Protein AF-A0A060C6T1-F1 (afdb_monomer_lite)

Sequence (129 aa):
MWLKYGDNIWRGGGDMGTTGAGNRRQQWMNFRDAVTYQNIVSRAPLYPLNALMNHGLTVGTKGQPSKLENDFANLSDDFWTFFSNGTSLQEMYINPHLLTSREWDELAKAIRWARAKQDVLVDVQLGRR

Structure (mmCIF, N/CA/C/O backbone):
data_AF-A0A060C6T1-F1
#
_entry.id   AF-A0A060C6T1-F1
#
loop_
_atom_site.group_PDB
_atom_site.id
_atom_site.type_symbol
_atom_site.label_atom_id
_atom_site.label_alt_id
_atom_site.label_comp_id
_atom_site.label_asym_id
_atom_site.label_entity_id
_atom_site.label_seq_id
_atom_site.pdbx_PDB_ins_code
_atom_site.Cartn_x
_atom_site.Cartn_y
_atom_site.Cartn_z
_atom_site.occupancy
_atom_site.B_iso_or_equiv
_atom_site.auth_seq_id
_atom_site.auth_comp_id
_atom_site.auth_asym_id
_atom_site.auth_atom_id
_atom_site.pdbx_PDB_model_num
ATOM 1 N N . MET A 1 1 ? -20.038 19.752 20.542 1.00 44.66 1 MET A N 1
ATOM 2 C CA . MET A 1 1 ? -19.410 18.511 20.034 1.00 44.66 1 MET A CA 1
ATOM 3 C C . MET A 1 1 ? -19.035 18.738 18.577 1.00 44.66 1 MET A C 1
ATOM 5 O O . MET A 1 1 ? -19.929 18.980 17.777 1.00 44.66 1 MET A O 1
ATOM 9 N N . TRP A 1 2 ? -17.739 18.743 18.255 1.00 58.91 2 TRP A N 1
ATOM 10 C CA . TRP A 1 2 ? -17.218 19.082 16.916 1.00 58.91 2 TRP A CA 1
ATOM 11 C C . TRP A 1 2 ? -17.607 18.054 15.832 1.00 58.91 2 TRP A C 1
ATOM 13 O O . TRP A 1 2 ? -17.773 18.404 14.670 1.00 58.91 2 TRP A O 1
ATOM 23 N N . LEU A 1 3 ? -17.895 16.816 16.250 1.00 63.75 3 LEU A N 1
ATOM 24 C CA . LEU A 1 3 ? -18.350 15.704 15.402 1.00 63.75 3 LEU A CA 1
ATOM 25 C C . LEU A 1 3 ? -19.705 15.938 14.702 1.00 63.75 3 LEU A C 1
ATOM 27 O O . LEU A 1 3 ? -20.116 15.111 13.904 1.00 63.75 3 LEU A O 1
ATOM 31 N N . LYS A 1 4 ? -20.427 17.028 15.006 1.00 61.72 4 LYS A N 1
ATOM 32 C CA . LYS A 1 4 ? -21.646 17.402 14.264 1.00 61.72 4 LYS A CA 1
ATOM 33 C C . LYS A 1 4 ? -21.357 18.091 12.925 1.00 61.72 4 LYS A C 1
ATOM 35 O O . LYS A 1 4 ? -22.252 18.154 12.094 1.00 61.72 4 LYS A O 1
ATOM 40 N N . TYR A 1 5 ? -20.151 18.634 12.754 1.00 77.75 5 TYR A N 1
ATOM 41 C CA . TYR A 1 5 ? -19.775 19.442 11.588 1.00 77.75 5 TYR A CA 1
ATOM 42 C C . TYR A 1 5 ? -18.469 18.983 10.927 1.00 77.75 5 TYR A C 1
ATOM 44 O O . TYR A 1 5 ? -18.211 19.367 9.794 1.00 77.75 5 TYR A O 1
ATOM 52 N N . GLY A 1 6 ? -17.650 18.187 11.624 1.00 68.81 6 GLY A N 1
ATOM 53 C CA . GLY A 1 6 ? -16.465 17.545 11.061 1.00 68.81 6 GLY A CA 1
ATOM 54 C C . GLY A 1 6 ? -16.767 16.114 10.628 1.00 68.81 6 GLY A C 1
ATOM 55 O O . GLY A 1 6 ? -17.215 15.306 11.439 1.00 68.81 6 GLY A O 1
ATOM 56 N N . ASP A 1 7 ? -16.489 15.812 9.366 1.00 72.25 7 ASP A N 1
ATOM 57 C CA . ASP A 1 7 ? -16.596 14.495 8.729 1.00 72.25 7 ASP A CA 1
ATOM 58 C C . ASP A 1 7 ? -15.249 13.753 8.659 1.00 72.25 7 ASP A C 1
ATOM 60 O O . ASP A 1 7 ? -15.208 12.565 8.356 1.00 72.25 7 ASP A O 1
ATOM 64 N N . ASN A 1 8 ? -14.149 14.433 8.999 1.00 72.56 8 ASN A N 1
ATOM 65 C CA . ASN A 1 8 ? -12.793 13.898 8.952 1.00 72.56 8 ASN A CA 1
ATOM 66 C C . ASN A 1 8 ? -12.037 14.175 10.259 1.00 72.56 8 ASN A C 1
ATOM 68 O O . ASN A 1 8 ? -12.152 15.250 10.851 1.00 72.56 8 ASN A O 1
ATOM 72 N N . ILE A 1 9 ? -11.225 13.216 10.710 1.00 74.75 9 ILE A N 1
ATOM 73 C CA . ILE A 1 9 ? -10.359 13.363 11.888 1.00 74.75 9 ILE A CA 1
ATOM 74 C C . ILE A 1 9 ? -8.924 13.034 11.483 1.00 74.75 9 ILE A C 1
ATOM 76 O O . ILE A 1 9 ? -8.626 11.905 11.103 1.00 74.75 9 ILE A O 1
ATOM 80 N N . TRP A 1 10 ? -8.015 13.999 11.632 1.00 74.94 10 TRP A N 1
ATOM 81 C CA . TRP A 1 10 ? -6.586 13.780 11.408 1.00 74.94 10 TRP A CA 1
ATOM 82 C C . TRP A 1 10 ? -5.917 13.275 12.688 1.00 74.94 10 TRP A C 1
ATOM 84 O O . TRP A 1 10 ? -5.933 13.951 13.717 1.00 74.94 10 TRP A O 1
ATOM 94 N N . ARG A 1 11 ? -5.315 12.084 12.640 1.00 74.69 11 ARG A N 1
ATOM 95 C CA . ARG A 1 11 ? -4.668 11.451 13.807 1.00 74.69 11 ARG A CA 1
ATOM 96 C C . ARG A 1 11 ? -3.142 11.590 13.836 1.00 74.69 11 ARG A C 1
ATOM 98 O O . ARG A 1 11 ? -2.502 10.991 14.696 1.00 74.69 11 ARG A O 1
ATOM 105 N N . GLY A 1 12 ? -2.583 12.433 12.967 1.00 74.81 12 GLY A N 1
ATOM 106 C CA . GLY A 1 12 ? -1.153 12.743 12.921 1.00 74.81 12 GLY A CA 1
ATOM 107 C C . GLY A 1 12 ? -0.318 11.659 12.235 1.00 74.81 12 GLY A C 1
ATOM 108 O O . GLY A 1 12 ? -0.800 10.563 11.958 1.00 74.81 12 GLY A O 1
ATOM 109 N N . GLY A 1 13 ? 0.948 11.982 11.976 1.00 80.06 13 GLY A N 1
ATOM 110 C CA . GLY A 1 13 ? 1.857 11.195 11.139 1.00 80.06 13 GLY A CA 1
ATOM 111 C C . GLY A 1 13 ? 2.410 12.046 9.996 1.00 80.06 13 GLY A C 1
ATOM 112 O O . GLY A 1 13 ? 1.879 13.119 9.715 1.00 80.06 13 GLY A O 1
ATOM 113 N N . GLY A 1 14 ? 3.503 11.596 9.383 1.00 82.00 14 GLY A N 1
ATOM 114 C CA . GLY A 1 14 ? 3.988 12.179 8.132 1.00 82.00 14 GLY A CA 1
ATOM 115 C C . GLY A 1 14 ? 3.349 11.483 6.934 1.00 82.00 14 GLY A C 1
ATOM 116 O O . GLY A 1 14 ? 3.073 10.288 7.015 1.00 82.00 14 GLY A O 1
ATOM 117 N N . ASP A 1 15 ? 3.173 12.207 5.827 1.00 83.06 15 ASP A N 1
ATOM 118 C CA . ASP A 1 15 ? 2.623 11.648 4.581 1.00 83.06 15 ASP A CA 1
ATOM 119 C C . ASP A 1 15 ? 3.488 10.501 4.041 1.00 83.06 15 ASP A C 1
ATOM 121 O O . ASP A 1 15 ? 2.978 9.530 3.500 1.00 83.06 15 ASP A O 1
ATOM 125 N N . MET A 1 16 ? 4.809 10.606 4.216 1.00 86.94 16 MET A N 1
ATOM 126 C CA . MET A 1 16 ? 5.804 9.622 3.793 1.00 86.94 16 MET A CA 1
ATOM 127 C C . MET A 1 16 ? 6.856 9.420 4.887 1.00 86.94 16 MET A C 1
ATOM 129 O O . MET A 1 16 ? 7.284 10.378 5.535 1.00 86.94 16 MET A O 1
ATOM 133 N N . GLY A 1 17 ? 7.334 8.188 5.048 1.00 89.44 17 GLY A N 1
ATOM 134 C CA . GLY A 1 17 ? 8.375 7.839 6.014 1.00 89.44 17 GLY A CA 1
ATOM 135 C C . GLY A 1 17 ? 9.007 6.482 5.722 1.00 89.44 17 GLY A C 1
ATOM 136 O O . GLY A 1 17 ? 8.600 5.779 4.806 1.00 89.44 17 GLY A O 1
ATOM 137 N N . THR A 1 18 ? 10.028 6.115 6.487 1.00 91.88 18 THR A N 1
ATOM 138 C CA . THR A 1 18 ? 10.716 4.822 6.364 1.00 91.88 18 THR A CA 1
ATOM 139 C C . THR A 1 18 ? 11.019 4.297 7.757 1.00 91.88 18 THR A C 1
ATOM 141 O O . THR A 1 18 ? 11.588 5.029 8.567 1.00 91.88 18 THR A O 1
ATOM 144 N N . THR A 1 19 ? 10.654 3.052 8.052 1.00 93.69 19 THR A N 1
ATOM 145 C CA . THR A 1 19 ? 10.998 2.401 9.322 1.00 93.69 19 THR A CA 1
ATOM 146 C C . THR A 1 19 ? 11.127 0.887 9.165 1.00 93.69 19 THR A C 1
ATOM 148 O O . THR A 1 19 ? 10.648 0.307 8.192 1.00 93.69 19 THR A O 1
ATOM 151 N N . GLY A 1 20 ? 11.744 0.228 10.143 1.00 93.25 20 GLY A N 1
ATOM 152 C CA . GLY A 1 20 ? 11.886 -1.226 10.159 1.00 93.25 20 GLY A CA 1
ATOM 153 C C . GLY A 1 20 ? 12.916 -1.764 9.161 1.00 93.25 20 GLY A C 1
ATOM 154 O O . GLY A 1 20 ? 13.850 -1.069 8.764 1.00 93.25 20 GLY A O 1
ATOM 155 N N . ALA A 1 21 ? 12.764 -3.040 8.808 1.00 93.19 21 ALA A N 1
ATOM 156 C CA . ALA A 1 21 ? 13.693 -3.780 7.959 1.00 93.19 21 ALA A CA 1
ATOM 157 C C . ALA A 1 21 ? 13.264 -3.785 6.481 1.00 93.19 21 ALA A C 1
ATOM 159 O O . ALA A 1 21 ? 12.116 -3.483 6.156 1.00 93.19 21 ALA A O 1
ATOM 160 N N . GLY A 1 22 ? 14.188 -4.177 5.601 1.00 94.00 22 GLY A N 1
ATOM 161 C CA . GLY A 1 22 ? 13.959 -4.262 4.158 1.00 94.00 22 GLY A CA 1
ATOM 162 C C . GLY A 1 22 ? 14.492 -3.056 3.391 1.00 94.00 22 GLY A C 1
ATOM 163 O O . GLY A 1 22 ? 15.185 -2.201 3.950 1.00 94.00 22 GLY A O 1
ATOM 164 N N . ASN A 1 23 ? 14.193 -3.010 2.096 1.00 95.56 23 ASN A N 1
ATOM 165 C CA . ASN A 1 23 ? 14.529 -1.872 1.238 1.00 95.56 23 ASN A CA 1
ATOM 166 C C . ASN A 1 23 ? 13.610 -0.665 1.505 1.00 95.56 23 ASN A C 1
ATOM 168 O O . ASN A 1 23 ? 12.737 -0.719 2.372 1.00 95.56 23 ASN A O 1
ATOM 172 N N . ARG A 1 24 ? 13.799 0.453 0.796 1.00 94.12 24 ARG A N 1
ATOM 173 C CA . ARG A 1 24 ? 13.064 1.685 1.114 1.00 94.12 24 ARG A CA 1
ATOM 174 C C . ARG A 1 24 ? 11.562 1.559 0.877 1.00 94.12 24 ARG A C 1
ATOM 176 O O . ARG A 1 24 ? 10.805 2.099 1.681 1.00 94.12 24 ARG A O 1
ATOM 183 N N . ARG A 1 25 ? 11.111 0.840 -0.158 1.00 94.25 25 ARG A N 1
ATOM 184 C CA . ARG A 1 25 ? 9.675 0.590 -0.376 1.00 94.25 25 ARG A CA 1
ATOM 185 C C . ARG A 1 25 ? 9.078 -0.297 0.716 1.00 94.25 25 ARG A C 1
ATOM 187 O O . ARG A 1 25 ? 8.004 0.010 1.222 1.00 94.25 25 ARG A O 1
ATOM 194 N N . GLN A 1 26 ? 9.791 -1.328 1.158 1.00 93.81 26 GLN A N 1
ATOM 195 C CA . GLN A 1 26 ? 9.372 -2.151 2.298 1.00 93.81 26 GLN A CA 1
ATOM 196 C C . GLN A 1 26 ? 9.321 -1.345 3.599 1.00 93.81 26 GLN A C 1
ATOM 198 O O . GLN A 1 26 ? 8.352 -1.428 4.351 1.00 93.81 26 GLN A O 1
ATOM 203 N N . GLN A 1 27 ? 10.312 -0.487 3.832 1.00 94.50 27 GLN A N 1
ATOM 204 C CA . GLN A 1 27 ? 10.323 0.416 4.979 1.00 94.50 27 GLN A CA 1
ATOM 205 C C . GLN A 1 27 ? 9.190 1.449 4.933 1.00 94.50 27 GLN A C 1
ATOM 207 O O . GLN A 1 27 ? 8.701 1.858 5.987 1.00 94.50 27 GLN A O 1
ATOM 212 N N . TRP A 1 28 ? 8.775 1.874 3.737 1.00 92.69 28 TRP A N 1
ATOM 213 C CA . TRP A 1 28 ? 7.599 2.718 3.533 1.00 92.69 28 TRP A CA 1
ATOM 214 C C . TRP A 1 28 ? 6.312 1.994 3.947 1.00 92.69 28 TRP A C 1
ATOM 216 O O . TRP A 1 28 ? 5.538 2.528 4.744 1.00 92.69 28 TRP A O 1
ATOM 226 N N . MET A 1 29 ? 6.125 0.749 3.497 1.00 91.94 29 MET A N 1
ATOM 227 C CA . MET A 1 29 ? 4.986 -0.080 3.913 1.00 91.94 29 MET A CA 1
ATOM 228 C C . MET A 1 29 ? 4.961 -0.277 5.436 1.00 91.94 29 MET A C 1
ATOM 230 O O . MET A 1 29 ? 3.947 -0.009 6.079 1.00 91.94 29 MET A O 1
ATOM 234 N N . ASN A 1 30 ? 6.105 -0.624 6.033 1.00 91.88 30 ASN A N 1
ATOM 235 C CA . ASN A 1 30 ? 6.242 -0.774 7.484 1.00 91.88 30 ASN A CA 1
ATOM 236 C C . ASN A 1 30 ? 5.919 0.521 8.240 1.00 91.88 30 ASN A C 1
ATOM 238 O O . ASN A 1 30 ? 5.346 0.483 9.327 1.00 91.88 30 ASN A O 1
ATOM 242 N N . PHE A 1 31 ? 6.306 1.676 7.692 1.00 91.62 31 PHE A N 1
ATOM 243 C CA . PHE A 1 31 ? 6.031 2.971 8.306 1.00 91.62 31 PHE A CA 1
ATOM 244 C C . PHE A 1 31 ? 4.531 3.257 8.347 1.00 91.62 31 PHE A C 1
ATOM 246 O O . PHE A 1 31 ? 4.018 3.629 9.404 1.00 91.62 31 PHE A O 1
ATOM 253 N N . ARG A 1 32 ? 3.825 3.027 7.234 1.00 88.69 32 ARG A N 1
ATOM 254 C CA . ARG A 1 32 ? 2.364 3.173 7.147 1.00 88.69 32 ARG A CA 1
ATOM 255 C C . ARG A 1 32 ? 1.654 2.313 8.196 1.00 88.69 32 ARG A C 1
ATOM 257 O O . ARG A 1 32 ? 0.786 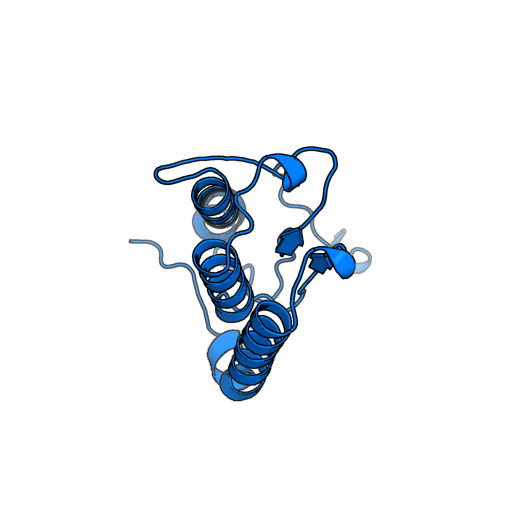2.811 8.920 1.00 88.69 32 ARG A O 1
ATOM 264 N N . ASP A 1 33 ? 2.076 1.061 8.338 1.00 88.69 33 ASP A N 1
ATOM 265 C CA . ASP A 1 33 ? 1.503 0.130 9.312 1.00 88.69 33 ASP A CA 1
ATOM 266 C C . ASP A 1 33 ? 1.827 0.542 10.755 1.00 88.69 33 ASP A C 1
ATOM 268 O O . ASP A 1 33 ? 0.941 0.564 11.614 1.00 88.69 33 ASP A O 1
ATOM 272 N N . ALA A 1 34 ? 3.070 0.950 11.028 1.00 89.38 34 ALA A N 1
ATOM 273 C CA . ALA A 1 34 ? 3.501 1.385 12.355 1.00 89.38 34 ALA A CA 1
ATOM 274 C C . ALA A 1 34 ? 2.742 2.633 12.830 1.00 89.38 34 ALA A C 1
ATOM 276 O O . ALA A 1 34 ? 2.273 2.673 13.970 1.00 89.38 34 ALA A O 1
ATOM 277 N N . VAL A 1 35 ? 2.576 3.636 11.961 1.00 88.62 35 VAL A N 1
ATOM 278 C CA . VAL A 1 35 ? 1.815 4.855 12.277 1.00 88.62 35 VAL A CA 1
ATOM 279 C C . VAL A 1 35 ? 0.338 4.525 12.500 1.00 88.62 35 VAL 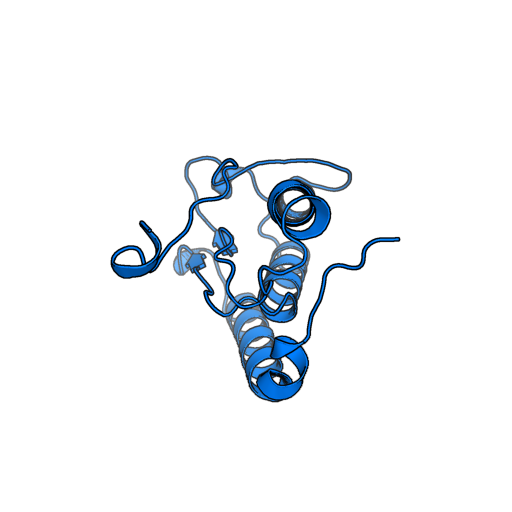A C 1
ATOM 281 O O . VAL A 1 35 ? -0.245 4.988 13.483 1.00 88.62 35 VAL A O 1
ATOM 284 N N . THR A 1 36 ? -0.252 3.666 11.660 1.00 85.94 36 THR A N 1
ATOM 285 C CA . THR A 1 36 ? -1.638 3.195 11.829 1.00 85.94 36 THR A CA 1
ATOM 286 C C . THR A 1 36 ? -1.826 2.502 13.180 1.00 85.94 36 THR A C 1
ATOM 288 O O . THR A 1 36 ? -2.757 2.809 13.932 1.00 85.94 36 THR A O 1
ATOM 291 N N . TYR A 1 37 ? -0.908 1.603 13.535 1.00 86.12 37 TYR A N 1
ATOM 292 C CA . TYR A 1 37 ? -0.960 0.874 14.795 1.00 86.12 37 TYR A CA 1
ATOM 293 C C . TYR A 1 37 ? -0.820 1.802 16.011 1.00 86.12 37 TYR A C 1
ATOM 295 O O . TYR A 1 37 ? -1.587 1.707 16.974 1.00 86.12 37 TYR A O 1
ATOM 303 N N . GLN A 1 38 ? 0.133 2.733 15.979 1.00 86.56 38 GLN A N 1
ATOM 304 C CA . GLN A 1 38 ? 0.385 3.653 17.090 1.00 86.56 38 GLN A CA 1
ATOM 305 C C . GLN A 1 38 ? -0.758 4.658 17.279 1.00 86.56 38 GLN A C 1
ATOM 307 O O . GLN A 1 38 ? -1.195 4.891 18.408 1.00 86.56 38 GLN A O 1
ATOM 312 N N . ASN A 1 39 ? -1.268 5.242 16.193 1.00 84.38 39 ASN A N 1
ATOM 313 C CA . ASN A 1 39 ? -2.223 6.349 16.275 1.00 84.38 39 ASN A CA 1
ATOM 314 C C . ASN A 1 39 ? -3.682 5.896 16.349 1.00 84.38 39 ASN A C 1
ATOM 316 O O . ASN A 1 39 ? -4.499 6.595 16.961 1.00 84.38 39 ASN A O 1
ATOM 320 N N . ILE A 1 40 ? -4.013 4.741 15.763 1.00 83.06 40 ILE A N 1
ATOM 321 C CA . ILE A 1 40 ? -5.380 4.213 15.733 1.00 83.06 40 ILE A CA 1
ATOM 322 C C . ILE A 1 40 ? -5.496 3.004 16.652 1.00 83.06 40 ILE A C 1
ATOM 324 O O . ILE A 1 40 ? -6.127 3.103 17.704 1.00 83.06 40 ILE A O 1
ATOM 328 N N . VAL A 1 41 ? -4.829 1.894 16.319 1.00 82.25 41 VAL A N 1
ATOM 329 C CA . VAL A 1 41 ? -5.021 0.615 17.024 1.00 82.25 41 VAL A CA 1
ATOM 330 C C . VAL A 1 41 ? -4.719 0.751 18.507 1.00 82.25 41 VAL A C 1
ATOM 332 O O . VAL A 1 41 ? -5.493 0.268 19.321 1.00 82.25 41 VAL A O 1
ATOM 335 N N . SER A 1 42 ? -3.650 1.446 18.892 1.00 83.00 42 SER A N 1
ATOM 336 C CA . SER A 1 42 ? -3.232 1.575 20.296 1.00 83.00 42 SER A CA 1
ATOM 337 C C . SER A 1 42 ? -4.037 2.620 21.078 1.00 83.00 42 SER A C 1
ATOM 339 O O . SER A 1 42 ? -4.207 2.484 22.287 1.00 83.00 42 SER A O 1
ATOM 341 N N . ARG A 1 43 ? -4.573 3.649 20.408 1.00 80.25 43 ARG A N 1
ATOM 342 C CA . ARG A 1 43 ? -5.119 4.858 21.064 1.00 80.25 43 ARG A CA 1
ATOM 343 C C . ARG A 1 43 ? -6.616 5.086 20.845 1.00 80.25 43 ARG A C 1
ATOM 345 O O . ARG A 1 43 ? -7.197 5.936 21.514 1.00 80.25 43 ARG A O 1
ATOM 352 N N . ALA A 1 44 ? -7.247 4.366 19.922 1.00 76.00 44 ALA A N 1
ATOM 353 C CA . ALA A 1 44 ? -8.665 4.494 19.599 1.00 76.00 44 ALA A CA 1
ATOM 354 C C . ALA A 1 44 ? -9.272 3.154 19.169 1.00 76.00 44 ALA A C 1
ATOM 356 O O . ALA A 1 44 ? -9.597 2.974 17.999 1.00 76.00 44 ALA A O 1
ATOM 357 N N . PRO A 1 45 ? -9.483 2.231 20.123 1.00 72.25 45 PRO A N 1
ATOM 358 C CA . PRO A 1 45 ? -9.999 0.891 19.833 1.00 72.25 45 PRO A CA 1
ATOM 359 C C . PRO A 1 45 ? -11.416 0.884 19.238 1.00 72.25 45 PRO A C 1
ATOM 361 O O . PRO A 1 45 ? -11.839 -0.131 18.706 1.00 72.25 45 PRO A O 1
ATOM 364 N N . LEU A 1 46 ? -12.149 1.998 19.334 1.00 79.38 46 LEU A N 1
ATOM 365 C CA . LEU A 1 46 ? -13.490 2.151 18.763 1.00 79.38 46 LEU A CA 1
ATOM 366 C C . LEU A 1 46 ? -13.490 2.818 17.379 1.00 79.38 46 LEU A C 1
ATOM 368 O O . LEU A 1 46 ? -14.559 2.994 16.801 1.00 79.38 46 LEU A O 1
ATOM 372 N N . TYR A 1 47 ? -12.333 3.254 16.865 1.00 75.19 47 TYR A N 1
ATOM 373 C CA . TYR A 1 47 ? -12.260 3.845 15.531 1.00 75.19 47 TYR A CA 1
ATOM 374 C C . TYR A 1 47 ? -12.109 2.728 14.496 1.00 75.19 47 TYR A C 1
ATOM 376 O O . TYR A 1 47 ? -11.141 1.967 14.578 1.00 75.19 47 TYR A O 1
ATOM 384 N N . PRO A 1 48 ? -13.033 2.608 13.532 1.00 76.62 48 PRO A N 1
ATOM 385 C CA . PRO A 1 48 ? -12.997 1.499 12.601 1.00 76.62 48 PRO A CA 1
ATOM 386 C C . PRO A 1 48 ? -11.875 1.733 11.579 1.00 76.62 48 PRO A C 1
ATOM 388 O O . PRO A 1 48 ? -11.766 2.806 10.983 1.00 76.62 48 PRO A O 1
ATOM 391 N N . LEU A 1 49 ? -10.993 0.742 11.412 1.00 77.44 49 LEU A N 1
ATOM 392 C CA . LEU A 1 49 ? -9.807 0.860 10.551 1.00 77.44 49 LEU A CA 1
ATOM 393 C C . LEU A 1 49 ? -10.171 1.043 9.077 1.00 77.44 49 LEU A C 1
ATOM 395 O O . LEU A 1 49 ? -9.462 1.731 8.349 1.00 77.44 49 LEU A O 1
ATOM 399 N N . ASN A 1 50 ? -11.315 0.509 8.659 1.00 76.62 50 ASN A N 1
ATOM 400 C CA . ASN A 1 50 ? -11.838 0.733 7.321 1.00 76.62 50 ASN A CA 1
ATOM 401 C 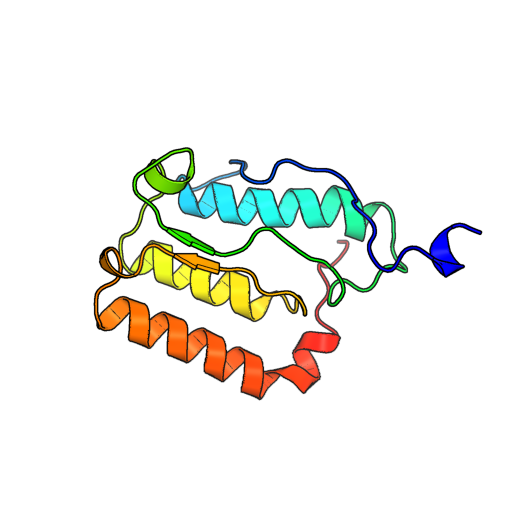C . ASN A 1 50 ? -12.173 2.214 7.053 1.00 76.62 50 ASN A C 1
ATOM 403 O O . ASN A 1 50 ? -12.131 2.630 5.905 1.00 76.62 50 ASN A O 1
ATOM 407 N N . ALA A 1 51 ? -12.443 3.043 8.065 1.00 79.06 51 ALA A N 1
ATOM 408 C CA . ALA A 1 51 ? -12.710 4.476 7.904 1.00 79.06 51 ALA A CA 1
ATOM 409 C C . ALA A 1 51 ? -11.435 5.336 7.989 1.00 79.06 51 ALA A C 1
ATOM 411 O O . ALA A 1 51 ? -11.509 6.557 8.151 1.00 79.06 51 ALA A O 1
ATOM 412 N N . LEU A 1 52 ? -10.256 4.711 7.949 1.00 80.19 52 LEU A N 1
ATOM 413 C CA . LEU A 1 52 ? -8.976 5.404 7.969 1.00 80.19 52 LEU A CA 1
ATOM 414 C C . LEU A 1 52 ? -8.526 5.738 6.548 1.00 80.19 52 LEU A C 1
ATOM 416 O O . LEU A 1 52 ? -8.433 4.850 5.706 1.00 80.19 52 LEU A O 1
ATOM 420 N N . MET A 1 53 ? -8.154 6.993 6.314 1.00 80.88 53 MET A N 1
ATOM 421 C CA . MET A 1 53 ? -7.332 7.359 5.166 1.00 80.88 53 MET A CA 1
ATOM 422 C C . MET A 1 53 ? -5.866 7.151 5.530 1.00 80.88 53 MET A C 1
ATOM 424 O O . MET A 1 53 ? -5.376 7.738 6.495 1.00 80.88 53 MET A O 1
ATOM 428 N N . ASN A 1 54 ? -5.185 6.309 4.761 1.00 78.19 54 ASN A N 1
ATOM 429 C CA . ASN A 1 54 ? -3.738 6.177 4.805 1.00 78.19 54 ASN A CA 1
ATOM 430 C C . ASN A 1 54 ? -3.165 6.706 3.497 1.00 78.19 54 ASN A C 1
ATOM 432 O O . ASN A 1 54 ? -3.734 6.467 2.430 1.00 78.19 54 ASN A O 1
ATOM 436 N N . HIS A 1 55 ? -2.010 7.365 3.573 1.00 84.44 55 HIS A N 1
ATOM 437 C CA . HIS A 1 55 ? -1.291 7.732 2.363 1.00 84.44 55 HIS A CA 1
ATOM 438 C C . HIS A 1 55 ? -0.946 6.454 1.588 1.00 84.44 55 HIS A C 1
ATOM 440 O O . HIS A 1 55 ? -0.378 5.500 2.135 1.00 84.44 55 HIS A O 1
ATOM 446 N N . GLY A 1 56 ? -1.409 6.399 0.342 1.00 84.38 56 GLY A N 1
ATOM 447 C CA . GLY A 1 56 ? -1.457 5.154 -0.404 1.00 84.38 56 GLY A CA 1
ATOM 448 C C . GLY A 1 56 ? -0.245 4.922 -1.287 1.00 84.38 56 GLY A C 1
ATOM 449 O O . GLY A 1 56 ? 0.897 5.164 -0.894 1.00 84.38 56 GLY A O 1
ATOM 450 N N . LEU A 1 57 ? -0.486 4.379 -2.476 1.00 90.62 57 LEU A N 1
ATOM 451 C CA . LEU A 1 57 ? 0.585 4.022 -3.402 1.00 90.62 57 LEU A CA 1
ATOM 452 C C . LEU A 1 57 ? 1.268 5.276 -3.936 1.00 90.62 57 LEU A C 1
ATOM 454 O O . LEU A 1 57 ? 0.603 6.165 -4.465 1.00 90.62 57 LEU A O 1
ATOM 458 N N . THR A 1 58 ? 2.597 5.318 -3.862 1.00 91.19 58 THR A N 1
ATOM 459 C CA . THR A 1 58 ? 3.390 6.405 -4.442 1.00 91.19 58 THR A CA 1
ATOM 460 C C . THR A 1 58 ? 4.424 5.866 -5.423 1.00 91.19 58 THR A C 1
ATOM 462 O O . THR A 1 58 ? 5.265 5.026 -5.088 1.00 91.19 58 THR A O 1
ATOM 465 N N . VAL A 1 59 ? 4.365 6.352 -6.663 1.00 93.50 59 VAL A N 1
ATOM 466 C CA . VAL A 1 59 ? 5.325 6.041 -7.727 1.00 93.50 59 VAL A CA 1
ATOM 467 C C . VAL A 1 59 ? 5.612 7.328 -8.492 1.00 93.50 59 VAL A C 1
ATOM 469 O O . VAL A 1 59 ? 4.755 7.858 -9.198 1.00 93.50 59 VAL A O 1
ATOM 472 N N . GLY A 1 60 ? 6.822 7.864 -8.345 1.00 93.00 60 GLY A N 1
ATOM 473 C CA . GLY A 1 60 ? 7.174 9.158 -8.922 1.00 93.00 60 GLY A CA 1
ATOM 474 C C . GLY A 1 60 ? 8.676 9.395 -8.983 1.00 93.00 60 GLY A C 1
ATOM 475 O O . GLY A 1 60 ? 9.458 8.711 -8.336 1.00 93.00 60 GLY A O 1
ATOM 476 N N . THR A 1 61 ? 9.082 10.395 -9.764 1.00 91.19 61 THR A N 1
ATOM 477 C CA . THR A 1 61 ? 10.497 10.741 -9.987 1.00 91.19 61 THR A CA 1
ATOM 478 C C . THR A 1 61 ? 11.009 11.864 -9.087 1.00 91.19 61 THR A C 1
ATOM 480 O O . THR A 1 61 ? 12.189 12.203 -9.140 1.00 91.19 61 THR A O 1
ATOM 483 N N . LYS A 1 62 ? 10.153 12.444 -8.235 1.00 90.56 62 LYS A N 1
ATOM 484 C CA . LYS A 1 62 ? 10.502 13.552 -7.332 1.00 90.56 62 LYS A CA 1
ATOM 485 C C . LYS A 1 62 ? 10.169 13.223 -5.877 1.00 90.56 62 LYS A C 1
ATOM 487 O O . LYS A 1 62 ? 9.308 12.391 -5.611 1.00 90.56 62 LYS A O 1
ATOM 492 N N . GLY A 1 63 ? 10.816 13.925 -4.946 1.00 88.94 63 GLY A N 1
ATOM 493 C CA . GLY A 1 63 ? 10.526 13.839 -3.512 1.00 88.94 63 GLY A CA 1
ATOM 494 C C . GLY A 1 63 ? 10.975 12.524 -2.868 1.00 88.94 63 GLY A C 1
ATOM 495 O O . GLY A 1 63 ? 11.998 11.961 -3.239 1.00 88.94 63 GLY A O 1
ATOM 496 N N . GLN A 1 64 ? 10.228 12.049 -1.870 1.00 87.25 64 GLN A N 1
ATOM 497 C CA . GLN A 1 64 ? 10.463 10.728 -1.270 1.00 87.25 64 GLN A CA 1
ATOM 498 C C . GLN A 1 64 ? 10.131 9.556 -2.218 1.00 87.25 64 GLN A C 1
ATOM 500 O O . GLN A 1 64 ? 10.905 8.601 -2.219 1.00 87.25 64 GLN A O 1
ATOM 505 N N . PRO A 1 65 ? 9.079 9.612 -3.069 1.00 89.50 65 PRO A N 1
ATOM 506 C CA . PRO A 1 65 ? 8.767 8.520 -3.999 1.00 89.50 65 PRO A CA 1
ATOM 507 C C . PRO A 1 65 ? 9.907 8.148 -4.958 1.00 89.50 65 PRO A C 1
ATOM 509 O O . PRO A 1 65 ? 10.035 6.987 -5.332 1.00 89.50 65 PRO A O 1
ATOM 512 N N . SER A 1 66 ? 10.776 9.102 -5.316 1.00 91.12 66 SER A N 1
ATOM 513 C CA . SER A 1 66 ? 11.918 8.846 -6.210 1.00 91.12 66 SER A CA 1
ATOM 514 C C . SER A 1 66 ? 13.023 7.996 -5.594 1.00 91.12 66 SER A C 1
ATOM 516 O O . SER A 1 66 ? 13.926 7.546 -6.295 1.00 91.12 66 SER A O 1
ATOM 518 N N . LYS A 1 67 ? 12.974 7.807 -4.275 1.00 92.44 67 LYS A N 1
ATOM 519 C CA . LYS A 1 67 ? 13.939 7.021 -3.511 1.00 92.44 67 LYS A CA 1
ATOM 520 C C . LYS A 1 67 ? 13.482 5.583 -3.292 1.00 92.44 67 LYS A C 1
ATOM 522 O O . LYS A 1 67 ? 14.244 4.838 -2.683 1.00 92.44 67 LYS A O 1
ATOM 527 N N . LEU A 1 68 ? 12.263 5.238 -3.709 1.00 93.25 68 LEU A N 1
ATOM 528 C CA . LEU A 1 68 ? 11.687 3.911 -3.545 1.00 93.25 68 LEU A CA 1
ATOM 529 C C . LEU A 1 68 ? 12.050 3.012 -4.726 1.00 93.25 68 LEU A C 1
ATOM 531 O O . LEU A 1 68 ? 12.092 3.451 -5.876 1.00 93.25 68 LEU A O 1
ATOM 535 N N . GLU A 1 69 ? 12.268 1.737 -4.432 1.00 94.50 69 GLU A N 1
ATOM 536 C CA . GLU A 1 69 ? 12.460 0.692 -5.426 1.00 94.50 69 GLU A CA 1
ATOM 537 C C . GLU A 1 69 ? 11.151 0.482 -6.203 1.00 94.50 69 GLU A C 1
ATOM 539 O O . GLU A 1 69 ? 10.089 0.310 -5.607 1.00 94.50 69 GLU A O 1
ATOM 544 N N . ASN A 1 70 ? 11.219 0.541 -7.535 1.00 92.88 70 ASN A N 1
ATOM 545 C CA . ASN A 1 70 ? 10.061 0.456 -8.436 1.00 92.88 70 ASN A CA 1
ATOM 546 C C . ASN A 1 70 ? 10.167 -0.726 -9.412 1.00 92.88 70 ASN A C 1
ATOM 548 O O . ASN A 1 70 ? 9.560 -0.702 -10.479 1.00 92.88 70 ASN A O 1
ATOM 552 N N . ASP A 1 71 ? 10.970 -1.742 -9.095 1.00 94.62 71 ASP A N 1
ATOM 553 C CA . ASP A 1 71 ? 10.913 -3.000 -9.834 1.00 94.62 71 ASP A CA 1
ATOM 554 C C . ASP A 1 71 ? 9.616 -3.757 -9.517 1.00 94.62 71 ASP A C 1
ATOM 556 O O . ASP A 1 71 ? 8.953 -3.517 -8.503 1.00 94.62 71 ASP A O 1
ATOM 560 N N . PHE A 1 72 ? 9.263 -4.688 -10.402 1.00 96.00 72 PHE A N 1
ATOM 561 C CA . PHE A 1 72 ? 7.992 -5.403 -10.349 1.00 96.00 72 PHE A CA 1
ATOM 562 C C . PHE A 1 72 ? 7.709 -6.058 -8.992 1.00 96.00 72 PHE A C 1
ATOM 564 O O . PHE A 1 72 ? 6.571 -6.008 -8.535 1.00 96.00 72 PHE A O 1
ATOM 571 N N . ALA A 1 73 ? 8.708 -6.670 -8.344 1.00 96.12 73 ALA A N 1
ATOM 572 C CA . ALA A 1 73 ? 8.485 -7.375 -7.082 1.00 96.12 73 ALA A CA 1
ATOM 573 C C . ALA A 1 73 ? 8.081 -6.392 -5.974 1.00 96.12 73 ALA A C 1
ATOM 575 O O . ALA A 1 73 ? 7.074 -6.589 -5.301 1.00 96.12 73 ALA A O 1
ATOM 576 N N . ASN A 1 74 ? 8.809 -5.282 -5.865 1.00 95.69 74 ASN A N 1
ATOM 577 C CA . ASN A 1 74 ? 8.541 -4.251 -4.867 1.00 95.69 74 ASN A CA 1
ATOM 578 C C . ASN A 1 74 ? 7.217 -3.516 -5.099 1.00 95.69 74 ASN A C 1
ATOM 580 O O . ASN A 1 74 ? 6.501 -3.215 -4.144 1.00 95.69 74 ASN A O 1
ATOM 584 N N . LEU A 1 75 ? 6.873 -3.238 -6.358 1.00 96.00 75 LEU A N 1
ATOM 585 C CA . LEU A 1 75 ? 5.576 -2.653 -6.696 1.00 96.00 75 LEU A CA 1
ATOM 586 C C . LEU A 1 75 ? 4.430 -3.623 -6.416 1.00 96.00 75 LEU A C 1
ATOM 588 O O . LEU A 1 75 ? 3.428 -3.217 -5.837 1.00 96.00 75 LEU A O 1
ATOM 592 N N . SER A 1 76 ? 4.596 -4.898 -6.772 1.00 96.62 76 SER A N 1
ATOM 593 C CA . SER A 1 76 ? 3.613 -5.945 -6.496 1.00 96.62 76 SER A CA 1
ATOM 594 C C . SER A 1 76 ? 3.314 -6.040 -4.998 1.00 96.62 76 SER A C 1
ATOM 596 O O . SER A 1 76 ? 2.148 -5.981 -4.612 1.00 96.62 76 SER A O 1
ATOM 598 N N . ASP A 1 77 ? 4.340 -6.115 -4.148 1.00 94.62 77 ASP A N 1
ATOM 599 C CA . ASP A 1 77 ? 4.157 -6.196 -2.693 1.00 94.62 77 ASP A CA 1
ATOM 600 C C . ASP A 1 77 ? 3.378 -4.991 -2.137 1.00 94.62 77 ASP A C 1
ATOM 602 O O . ASP A 1 77 ? 2.467 -5.163 -1.323 1.00 94.62 77 ASP A O 1
ATOM 606 N N . ASP A 1 78 ? 3.678 -3.775 -2.608 1.00 93.88 78 ASP A N 1
ATOM 607 C CA . ASP A 1 78 ? 2.969 -2.566 -2.173 1.00 93.88 78 ASP A CA 1
ATOM 608 C C . ASP A 1 78 ? 1.528 -2.532 -2.690 1.00 93.88 78 ASP A C 1
ATOM 610 O O . ASP A 1 78 ? 0.620 -2.206 -1.928 1.00 93.88 78 ASP A O 1
ATOM 614 N N . PHE A 1 79 ? 1.278 -2.949 -3.939 1.00 95.38 79 PHE A N 1
ATOM 615 C CA . PHE A 1 79 ? -0.081 -3.060 -4.481 1.00 95.38 79 PHE A CA 1
ATOM 616 C C . PHE A 1 79 ? -0.930 -4.008 -3.638 1.00 95.38 79 PHE A C 1
ATOM 618 O O . PHE A 1 79 ? -2.021 -3.640 -3.201 1.00 95.38 79 PHE A O 1
ATOM 625 N N . TRP A 1 80 ? -0.425 -5.210 -3.367 1.00 94.38 80 TRP A N 1
ATOM 626 C CA . TRP A 1 80 ? -1.158 -6.199 -2.588 1.00 94.38 80 TRP A CA 1
ATOM 627 C C . TRP A 1 80 ? -1.374 -5.737 -1.150 1.00 94.38 80 TRP A C 1
ATOM 629 O O . TRP A 1 80 ? -2.511 -5.760 -0.689 1.00 94.38 80 TRP A O 1
ATOM 639 N N . THR A 1 81 ? -0.340 -5.215 -0.486 1.00 90.50 81 THR A N 1
ATOM 640 C CA . THR A 1 81 ? -0.450 -4.690 0.887 1.00 90.50 81 THR A CA 1
ATOM 641 C C . THR A 1 81 ? -1.441 -3.529 0.975 1.00 90.50 81 THR A C 1
ATOM 643 O O . THR A 1 81 ? -2.217 -3.431 1.927 1.00 90.50 81 THR A O 1
ATOM 646 N N . PHE A 1 82 ? -1.442 -2.636 -0.016 1.00 90.31 82 PHE A N 1
ATOM 647 C CA . PHE A 1 82 ? -2.330 -1.481 -0.033 1.00 90.31 82 PHE A CA 1
ATOM 648 C C . PHE A 1 82 ? -3.796 -1.870 -0.235 1.00 90.31 82 PHE A C 1
ATOM 650 O O . PHE A 1 82 ? -4.660 -1.362 0.473 1.00 90.31 82 PHE A O 1
ATOM 657 N N . PHE A 1 83 ? -4.088 -2.790 -1.157 1.00 90.75 83 PHE A N 1
ATOM 658 C CA . PHE A 1 83 ? -5.464 -3.209 -1.435 1.00 90.75 83 PHE A CA 1
ATOM 659 C C . PHE A 1 83 ? -5.986 -4.285 -0.469 1.00 90.75 83 PHE A C 1
ATOM 661 O O . PHE A 1 83 ? -7.197 -4.484 -0.389 1.00 90.75 83 PHE A O 1
ATOM 668 N N . SER A 1 84 ? -5.116 -4.945 0.305 1.00 87.50 84 SER A N 1
ATOM 669 C CA . SER A 1 84 ? -5.517 -5.944 1.305 1.00 87.50 84 SER A CA 1
ATOM 670 C C . SER A 1 84 ? -5.732 -5.407 2.716 1.00 87.50 84 SER A C 1
ATOM 672 O O . SER A 1 84 ? -6.220 -6.148 3.566 1.00 87.50 84 SER A O 1
ATOM 674 N N . ASN A 1 85 ? -5.376 -4.154 3.001 1.00 78.50 85 ASN A N 1
ATOM 675 C CA . ASN A 1 85 ? -5.432 -3.602 4.362 1.00 78.50 85 ASN A CA 1
ATOM 676 C C . ASN A 1 85 ? -6.842 -3.170 4.827 1.00 78.50 85 ASN A C 1
ATOM 678 O O . ASN A 1 85 ? -7.003 -2.798 5.987 1.00 78.50 85 ASN A O 1
ATOM 682 N N . GLY A 1 86 ? -7.848 -3.205 3.944 1.00 71.31 86 GLY A N 1
ATOM 683 C CA . GLY A 1 86 ? -9.244 -2.908 4.277 1.00 71.31 86 GLY A CA 1
ATOM 684 C C . GLY A 1 86 ? -9.603 -1.425 4.438 1.00 71.31 86 GLY A C 1
ATOM 685 O O . GLY A 1 86 ? -10.720 -1.133 4.861 1.00 71.31 86 GLY A O 1
ATOM 686 N N . THR A 1 87 ? -8.721 -0.474 4.092 1.00 71.88 87 THR A N 1
ATOM 687 C CA . THR A 1 87 ? -9.097 0.954 4.069 1.00 71.88 87 THR A CA 1
ATOM 688 C C . THR A 1 87 ? -1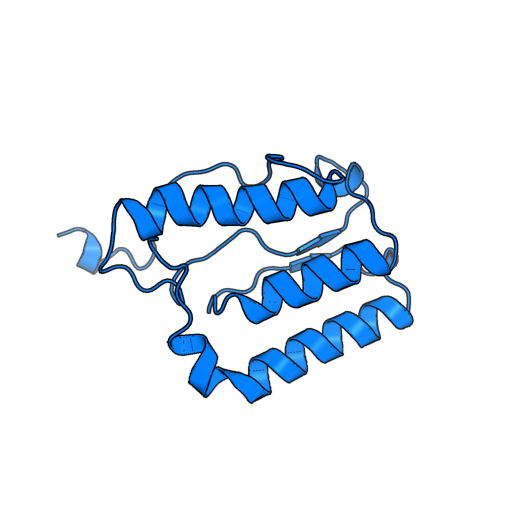0.164 1.247 3.006 1.00 71.88 87 THR A C 1
ATOM 690 O O . THR A 1 87 ? -10.055 0.816 1.856 1.00 71.88 87 THR A O 1
ATOM 693 N N . SER A 1 88 ? -11.184 2.022 3.389 1.00 66.25 88 SER A N 1
ATOM 694 C CA . SER A 1 88 ? -12.244 2.496 2.489 1.00 66.25 88 SER A CA 1
ATOM 695 C C . SER A 1 88 ? -11.796 3.675 1.626 1.00 66.25 88 SER A C 1
ATOM 697 O O . SER A 1 88 ? -12.385 3.899 0.571 1.00 66.25 88 SER A O 1
ATOM 699 N N . LEU A 1 89 ? -10.774 4.434 2.044 1.00 79.56 89 LEU A N 1
ATOM 700 C CA . LEU A 1 89 ? -10.227 5.534 1.251 1.00 79.56 89 LEU A CA 1
ATOM 701 C C . LEU A 1 89 ? -8.874 5.123 0.674 1.00 79.56 89 LEU A C 1
ATOM 703 O O . LEU A 1 89 ? -7.848 5.132 1.351 1.00 79.56 89 LEU A O 1
ATOM 707 N N . GLN A 1 90 ? -8.893 4.786 -0.612 1.00 83.38 90 GLN A N 1
ATOM 708 C CA . GLN A 1 90 ? -7.724 4.344 -1.362 1.00 83.38 90 GLN A CA 1
ATOM 709 C C . GLN A 1 90 ? -7.231 5.469 -2.277 1.00 83.38 90 GLN A C 1
ATOM 711 O O . GLN A 1 90 ? -7.814 5.734 -3.326 1.00 83.38 90 GLN A O 1
ATOM 716 N N . GLU A 1 91 ? -6.145 6.128 -1.881 1.00 88.06 91 GLU A N 1
ATOM 717 C CA . GLU A 1 91 ? -5.490 7.177 -2.662 1.00 88.06 91 GLU A CA 1
ATOM 718 C C . GLU A 1 91 ? -4.255 6.639 -3.406 1.00 88.06 91 GLU A C 1
ATOM 720 O O . GLU A 1 91 ? -3.444 5.912 -2.838 1.00 88.06 91 GLU A O 1
ATOM 725 N N . MET A 1 92 ? -4.091 6.985 -4.686 1.00 90.62 92 MET A N 1
ATOM 726 C CA . MET A 1 92 ? -2.946 6.550 -5.495 1.00 90.62 92 MET A CA 1
ATOM 727 C C . MET A 1 92 ? -2.268 7.746 -6.168 1.00 90.62 92 MET A C 1
ATOM 729 O O . MET A 1 92 ? -2.875 8.434 -6.985 1.00 90.62 92 MET A O 1
ATOM 733 N N . TYR A 1 93 ? -0.980 7.932 -5.891 1.00 91.38 93 TYR A N 1
ATOM 734 C CA . TYR A 1 93 ? -0.101 8.910 -6.533 1.00 91.38 93 TYR A CA 1
ATOM 735 C C . TYR A 1 93 ? 0.875 8.199 -7.461 1.00 91.38 93 TYR A C 1
ATOM 737 O O . TYR A 1 93 ? 2.036 7.954 -7.125 1.00 91.38 93 TYR A O 1
ATOM 745 N N . ILE A 1 94 ? 0.392 7.847 -8.645 1.00 93.69 94 ILE A N 1
ATOM 746 C CA . ILE A 1 94 ? 1.164 7.085 -9.621 1.00 93.69 94 ILE A CA 1
ATOM 747 C C . ILE A 1 94 ? 1.424 7.966 -10.838 1.00 93.69 94 ILE A C 1
ATOM 749 O O . ILE A 1 94 ? 0.489 8.434 -11.484 1.00 93.69 94 ILE A O 1
ATOM 753 N N . ASN A 1 95 ? 2.697 8.164 -11.185 1.00 93.75 95 ASN A N 1
ATOM 754 C CA . ASN A 1 95 ? 3.050 8.608 -12.527 1.00 93.75 95 ASN A CA 1
ATOM 755 C C . ASN A 1 95 ? 2.829 7.430 -13.493 1.00 93.75 95 ASN A C 1
ATOM 757 O O . ASN A 1 95 ? 3.571 6.446 -13.421 1.00 93.75 95 ASN A O 1
ATOM 761 N N . PRO A 1 96 ? 1.850 7.515 -14.410 1.00 92.06 96 PRO A N 1
ATOM 762 C 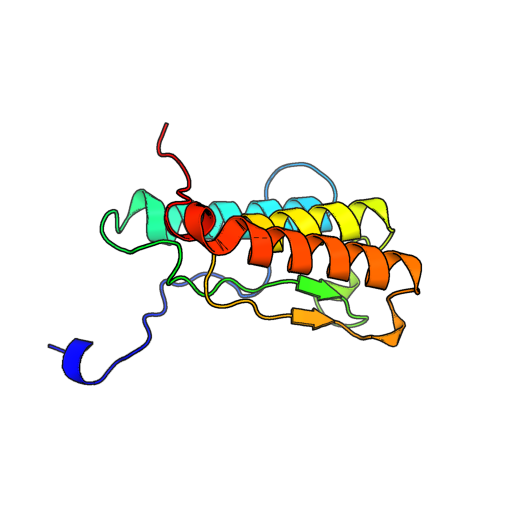CA . PRO A 1 96 ? 1.442 6.372 -15.216 1.00 92.06 96 PRO A CA 1
ATOM 763 C C . PRO A 1 96 ? 2.520 5.896 -16.195 1.00 92.06 96 PRO A C 1
ATOM 765 O O . PRO A 1 96 ? 2.500 4.741 -16.607 1.00 92.06 96 PRO A O 1
ATOM 768 N N . HIS A 1 97 ? 3.480 6.759 -16.535 1.00 93.50 97 HIS A N 1
ATOM 769 C CA . HIS A 1 97 ? 4.591 6.433 -17.428 1.00 93.50 97 HIS A CA 1
ATOM 770 C C . HIS A 1 97 ? 5.701 5.614 -16.753 1.00 93.50 97 HIS A C 1
ATOM 772 O O . HIS A 1 97 ? 6.634 5.192 -17.429 1.00 93.50 97 HIS A O 1
ATOM 778 N N . LEU A 1 98 ? 5.631 5.418 -15.432 1.00 93.44 98 LEU A N 1
ATOM 779 C CA . LEU A 1 98 ? 6.604 4.622 -14.676 1.00 93.44 98 LEU A CA 1
ATOM 780 C C . LEU A 1 98 ? 6.170 3.165 -14.479 1.00 93.44 98 LEU A C 1
ATOM 782 O O . LEU A 1 98 ? 6.938 2.384 -13.927 1.00 93.44 98 LEU A O 1
ATOM 786 N N . LEU A 1 99 ? 4.960 2.802 -14.910 1.00 95.62 99 LEU A N 1
ATOM 787 C CA . LEU A 1 99 ? 4.458 1.431 -14.875 1.00 95.62 99 LEU A CA 1
ATOM 788 C C . LEU A 1 99 ? 4.433 0.877 -16.299 1.00 95.62 99 LEU A C 1
ATOM 790 O O . LEU A 1 99 ? 3.955 1.540 -17.223 1.00 95.62 99 LEU A O 1
ATOM 794 N N . THR A 1 100 ? 4.908 -0.353 -16.476 1.00 96.38 100 THR A N 1
ATOM 795 C CA . THR A 1 100 ? 4.701 -1.096 -17.721 1.00 96.38 100 THR A CA 1
ATOM 796 C C . THR A 1 100 ? 3.333 -1.780 -17.690 1.00 96.38 100 THR A C 1
ATOM 798 O O . THR A 1 100 ? 2.648 -1.807 -16.664 1.00 96.38 100 THR A O 1
ATOM 801 N N . SER A 1 101 ? 2.923 -2.380 -18.811 1.00 97.19 101 SER A N 1
ATOM 802 C CA . SER A 1 101 ? 1.694 -3.182 -18.876 1.00 97.19 101 SER A CA 1
ATOM 803 C C . SER A 1 101 ? 1.645 -4.265 -17.794 1.00 97.19 101 SER A C 1
ATOM 805 O O . SER A 1 101 ? 0.583 -4.527 -17.242 1.00 97.19 101 SER A O 1
ATOM 807 N N . ARG A 1 102 ? 2.799 -4.839 -17.433 1.00 97.62 102 ARG A N 1
ATOM 808 C CA . ARG A 1 102 ? 2.890 -5.880 -16.409 1.00 97.62 102 ARG A CA 1
ATOM 809 C C . ARG A 1 102 ? 2.512 -5.359 -15.019 1.00 97.62 102 ARG A C 1
ATOM 811 O O . ARG A 1 102 ? 1.749 -6.018 -14.318 1.00 97.62 102 ARG A O 1
ATOM 818 N N . GLU A 1 103 ? 3.030 -4.202 -14.607 1.00 97.50 103 GLU A N 1
ATOM 819 C CA . GLU A 1 103 ? 2.688 -3.607 -13.308 1.00 97.50 103 GLU A CA 1
ATOM 820 C C . GLU A 1 103 ? 1.236 -3.122 -13.285 1.00 97.50 103 GLU A C 1
ATOM 822 O O . GLU A 1 103 ? 0.555 -3.291 -12.275 1.00 97.50 103 GLU A O 1
ATOM 827 N N . TRP A 1 104 ? 0.735 -2.578 -14.398 1.00 97.56 104 TRP A N 1
ATOM 828 C CA . TRP A 1 104 ? -0.676 -2.207 -14.527 1.00 97.56 104 TRP A CA 1
ATOM 829 C C . TRP A 1 104 ? -1.614 -3.405 -14.377 1.00 97.56 104 TRP A C 1
ATOM 831 O O . TRP A 1 104 ? -2.623 -3.311 -13.672 1.00 97.56 104 TRP A O 1
ATOM 841 N N . ASP A 1 105 ? -1.273 -4.539 -14.989 1.00 98.12 105 ASP A N 1
ATOM 842 C CA . ASP A 1 105 ? -2.040 -5.774 -14.850 1.00 98.12 105 ASP A CA 1
ATOM 843 C C . ASP A 1 105 ? -2.033 -6.285 -13.407 1.00 98.12 105 ASP A C 1
ATOM 845 O O . ASP A 1 105 ? -3.067 -6.739 -12.910 1.00 98.12 105 ASP A O 1
ATOM 849 N N . GLU A 1 106 ? -0.896 -6.188 -12.715 1.00 98.12 106 GLU A N 1
ATOM 850 C CA . GLU A 1 106 ? -0.771 -6.606 -11.317 1.00 98.12 106 GLU A CA 1
ATOM 851 C C . GLU A 1 106 ? -1.577 -5.707 -10.374 1.00 98.12 106 GLU A C 1
ATOM 853 O O . GLU A 1 106 ? -2.366 -6.202 -9.566 1.00 98.12 106 GLU A O 1
ATOM 858 N N . LEU A 1 107 ? -1.492 -4.388 -10.557 1.00 96.81 107 LEU A N 1
ATOM 859 C CA . LEU A 1 107 ? -2.326 -3.420 -9.847 1.00 96.81 107 LEU A CA 1
ATOM 860 C C . LEU A 1 107 ? -3.818 -3.718 -10.055 1.00 96.81 107 LEU A C 1
ATOM 862 O O . LEU A 1 107 ? -4.605 -3.745 -9.107 1.00 96.81 107 LEU A O 1
ATOM 866 N N . ALA A 1 108 ? -4.217 -4.009 -11.295 1.00 96.88 108 ALA A N 1
ATOM 867 C CA . ALA A 1 108 ? -5.597 -4.343 -11.615 1.00 96.88 108 ALA A CA 1
ATOM 868 C C . ALA A 1 108 ? -6.054 -5.665 -10.969 1.00 96.88 108 ALA A C 1
ATOM 870 O O . ALA A 1 108 ? -7.230 -5.791 -10.616 1.00 96.88 108 AL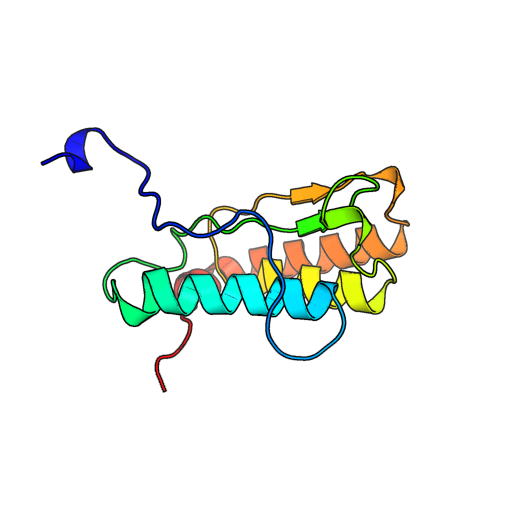A A O 1
ATOM 871 N N . LYS A 1 109 ? -5.167 -6.656 -10.795 1.00 97.75 109 LYS A N 1
ATOM 872 C CA . LYS A 1 109 ? -5.479 -7.884 -10.039 1.00 97.75 109 LYS A CA 1
ATOM 873 C C . LYS A 1 109 ? -5.724 -7.580 -8.565 1.00 97.75 109 LYS A C 1
ATOM 875 O O . LYS A 1 109 ? -6.752 -8.019 -8.054 1.00 97.75 109 LYS A O 1
ATOM 880 N N . ALA A 1 110 ? -4.854 -6.800 -7.924 1.00 95.31 110 ALA A N 1
ATOM 881 C CA . ALA A 1 110 ? -5.006 -6.422 -6.519 1.00 95.31 110 ALA A CA 1
ATOM 882 C C . ALA A 1 110 ? -6.331 -5.670 -6.278 1.00 95.31 110 ALA A C 1
ATOM 884 O O . ALA A 1 110 ? -7.103 -6.034 -5.390 1.00 95.31 110 ALA A O 1
ATOM 885 N N . ILE A 1 111 ? -6.671 -4.708 -7.148 1.00 93.81 111 ILE A N 1
ATOM 886 C CA . ILE A 1 111 ? -7.950 -3.975 -7.094 1.00 93.81 111 ILE A CA 1
ATOM 887 C C . ILE A 1 111 ? -9.148 -4.919 -7.251 1.00 93.81 111 ILE A C 1
ATOM 889 O O . ILE A 1 111 ? -10.114 -4.842 -6.489 1.00 93.81 111 ILE A O 1
ATOM 893 N N . ARG A 1 112 ? -9.121 -5.805 -8.258 1.00 95.31 112 ARG A N 1
ATOM 894 C CA . ARG A 1 112 ? -10.218 -6.758 -8.503 1.00 95.31 112 ARG A CA 1
ATOM 895 C C . ARG A 1 112 ? -10.394 -7.720 -7.335 1.00 95.31 112 ARG A C 1
ATOM 897 O O . ARG A 1 112 ? -11.529 -7.993 -6.954 1.00 95.31 112 ARG A O 1
ATOM 904 N N . TRP A 1 113 ? -9.292 -8.192 -6.761 1.00 94.75 113 TRP A N 1
ATOM 905 C CA . TRP A 1 113 ? -9.313 -9.040 -5.578 1.00 94.75 113 TRP A CA 1
ATOM 906 C C . TRP A 1 113 ? -9.937 -8.311 -4.387 1.00 94.75 113 TRP A C 1
ATOM 908 O O . TRP A 1 113 ? -10.856 -8.848 -3.776 1.00 94.75 113 TRP A O 1
ATOM 918 N N . ALA A 1 114 ? -9.529 -7.068 -4.117 1.00 91.19 114 ALA A N 1
ATOM 919 C CA . ALA A 1 114 ? -10.071 -6.296 -3.002 1.00 91.19 114 ALA A CA 1
ATOM 920 C C . ALA A 1 114 ? -11.576 -6.051 -3.148 1.00 91.19 114 ALA A C 1
ATOM 922 O O . ALA A 1 114 ? -12.329 -6.250 -2.201 1.00 91.19 114 ALA A O 1
ATOM 923 N N . ARG A 1 115 ? -12.044 -5.723 -4.360 1.00 90.00 115 ARG A N 1
ATOM 924 C CA . ARG A 1 115 ? -13.484 -5.598 -4.648 1.00 90.00 115 ARG A CA 1
ATOM 925 C C . ARG A 1 115 ? -14.236 -6.908 -4.426 1.00 90.00 115 ARG A C 1
ATOM 927 O O . ARG A 1 115 ? -15.316 -6.900 -3.850 1.00 90.00 115 ARG A O 1
ATOM 934 N N . ALA A 1 116 ? -13.661 -8.032 -4.851 1.00 92.44 116 ALA A N 1
ATOM 935 C CA . ALA A 1 116 ? -14.252 -9.354 -4.647 1.00 92.44 116 ALA A CA 1
ATOM 936 C C . ALA A 1 116 ? -14.239 -9.815 -3.177 1.00 92.44 116 ALA A C 1
ATOM 938 O O . ALA A 1 116 ? -14.898 -10.800 -2.855 1.00 92.44 116 ALA A O 1
ATOM 939 N N . LYS A 1 117 ? -13.476 -9.140 -2.309 1.00 89.00 117 LYS A N 1
ATOM 940 C CA . LYS A 1 117 ? -13.347 -9.415 -0.870 1.00 89.00 117 LYS A CA 1
ATOM 941 C C . LYS A 1 117 ? -13.884 -8.284 0.004 1.00 89.00 117 LYS A C 1
ATOM 943 O O . LYS A 1 117 ? -13.624 -8.265 1.201 1.00 89.00 117 LYS A O 1
ATOM 948 N N . GLN A 1 118 ? -14.614 -7.330 -0.570 1.00 85.00 118 GLN A N 1
ATOM 949 C CA . GLN A 1 118 ? -15.074 -6.143 0.150 1.00 85.00 118 GLN A CA 1
ATOM 950 C C . GLN A 1 118 ? -15.934 -6.497 1.378 1.00 85.00 118 GLN A C 1
ATOM 952 O O . GLN A 1 118 ? -15.877 -5.799 2.387 1.00 85.00 118 GLN A O 1
ATOM 957 N N . ASP A 1 119 ? -16.686 -7.595 1.298 1.00 83.69 119 ASP A N 1
ATOM 958 C CA . ASP A 1 119 ? -17.516 -8.146 2.371 1.00 83.69 119 ASP A CA 1
ATOM 959 C C . ASP A 1 119 ? -16.715 -8.576 3.604 1.00 83.69 119 ASP A C 1
ATOM 961 O O . ASP A 1 119 ? -17.199 -8.413 4.716 1.00 83.69 119 ASP A O 1
ATOM 965 N N . VAL A 1 120 ? -15.491 -9.077 3.423 1.00 83.12 120 VAL A N 1
ATOM 966 C CA . VAL A 1 120 ? -14.600 -9.476 4.526 1.00 83.12 120 VAL A CA 1
ATOM 967 C C . VAL A 1 120 ? -13.588 -8.392 4.894 1.00 83.12 120 VAL A C 1
ATOM 969 O O . VAL A 1 120 ? -13.140 -8.323 6.035 1.00 83.12 120 VAL A O 1
ATOM 972 N N . LEU A 1 121 ? -13.228 -7.519 3.947 1.00 79.88 121 LEU A N 1
ATOM 973 C CA . LEU A 1 121 ? -12.278 -6.429 4.177 1.00 79.88 121 LEU A CA 1
ATOM 974 C C . LEU A 1 121 ? -12.831 -5.350 5.118 1.00 79.88 121 LEU A C 1
ATOM 976 O O . LEU A 1 121 ? -12.048 -4.659 5.765 1.00 79.88 121 LEU A O 1
ATOM 980 N N . VAL A 1 122 ? -14.158 -5.240 5.242 1.00 73.00 122 VAL A N 1
ATOM 981 C CA . VAL A 1 122 ? -14.816 -4.336 6.200 1.00 73.00 122 VAL A CA 1
ATOM 982 C C . VAL A 1 122 ? -14.442 -4.644 7.658 1.00 73.00 122 VAL A C 1
ATOM 984 O O . VAL A 1 122 ? -14.383 -3.718 8.466 1.00 73.00 122 VAL A O 1
ATOM 987 N N . ASP A 1 123 ? -14.127 -5.909 7.961 1.00 72.31 123 ASP A N 1
ATOM 988 C CA . ASP A 1 123 ? -13.801 -6.412 9.302 1.00 72.31 123 ASP A CA 1
ATOM 989 C C . ASP A 1 123 ? -12.288 -6.587 9.529 1.00 72.31 123 ASP A C 1
ATOM 991 O O . ASP A 1 123 ? -11.853 -7.091 10.571 1.00 72.31 123 ASP A O 1
ATOM 995 N N . VAL A 1 124 ? -11.452 -6.193 8.561 1.00 67.94 124 VAL A N 1
ATOM 996 C CA . VAL A 1 124 ? -9.998 -6.323 8.692 1.00 67.94 124 VAL A CA 1
ATOM 997 C C . VAL A 1 124 ? -9.489 -5.411 9.801 1.00 67.94 124 VAL A C 1
ATOM 999 O O . VAL A 1 124 ? -9.698 -4.198 9.805 1.00 67.94 124 VAL A O 1
ATOM 1002 N N . GLN A 1 125 ? -8.770 -6.022 10.741 1.00 62.25 125 GLN A N 1
ATOM 1003 C CA . GLN A 1 125 ? -8.164 -5.337 11.871 1.00 62.25 125 GLN A CA 1
ATOM 1004 C C . GLN A 1 125 ? -6.684 -5.688 12.027 1.00 62.25 125 GLN A C 1
ATOM 1006 O O . GLN A 1 125 ? -6.281 -6.848 11.939 1.00 62.25 125 GLN A O 1
ATOM 1011 N N . LEU A 1 126 ? -5.872 -4.673 12.319 1.00 57.44 126 LEU A N 1
ATOM 1012 C CA . LEU A 1 126 ? -4.509 -4.850 12.812 1.00 57.44 126 LEU A CA 1
ATOM 1013 C C . LEU A 1 126 ? -4.592 -5.333 14.266 1.00 57.44 126 LEU A C 1
ATOM 1015 O O . LEU A 1 126 ? -5.006 -4.592 15.157 1.00 57.44 126 LEU A O 1
ATOM 1019 N N . GLY A 1 127 ? -4.245 -6.600 14.496 1.00 45.47 127 GLY A N 1
ATOM 1020 C CA . GLY A 1 127 ? -4.357 -7.230 15.811 1.00 45.47 127 GLY A CA 1
ATOM 1021 C C . GLY A 1 127 ? -3.438 -6.596 16.859 1.00 45.47 127 GLY A C 1
ATOM 1022 O O . GLY A 1 127 ? -2.258 -6.360 16.605 1.00 45.47 127 GLY A O 1
ATOM 1023 N N . ARG A 1 128 ? -3.968 -6.374 18.067 1.00 48.69 128 ARG A N 1
ATOM 1024 C CA . ARG A 1 128 ? -3.164 -6.185 19.282 1.00 48.69 128 ARG A CA 1
ATOM 1025 C C . ARG A 1 128 ? -2.735 -7.578 19.750 1.00 48.69 128 ARG A C 1
ATOM 1027 O O . ARG A 1 128 ? -3.599 -8.357 20.143 1.00 48.69 128 ARG A O 1
ATOM 1034 N N . ARG A 1 129 ? -1.453 -7.918 19.630 1.00 37.12 129 ARG A N 1
ATOM 1035 C CA . ARG A 1 129 ? -0.895 -9.086 20.328 1.00 37.12 129 ARG A CA 1
ATOM 1036 C C . ARG A 1 129 ? -0.485 -8.688 21.735 1.00 37.12 129 ARG A C 1
ATOM 1038 O O . ARG A 1 129 ? 0.006 -7.547 21.880 1.00 37.12 129 ARG A O 1
#

Secondary structure (DSSP, 8-state):
-GGGT---------SS---SSSSHHHHHHHHHHHHHIIIIITT-TTS-GGG-EEEEEEE-SSTTGGGS--SHHHHHHHHHHHHHS--SEEEEEE-GGG--HHHHHHHHHHHHHHHHTHHHHTT------

Organism: NCBI:txid188058

Foldseek 3Di:
DCVVPDPDDDQDDDLFDADDDDARLVRRLVRQVVCCCVRDVVPPVPDQQQQDDHNAAADDCDDSNVRDDLPLVSLLVRLLSRLQQLHPDHDYHHPPVSDDPSSVVSSVVSNVVSVVCNVVSSVHDDDDD

Radius of gyration: 15.29 Å; chains: 1; bounding box: 36×29×40 Å

pLDDT: mean 85.13, std 11.96, range [37.12, 98.12]